Protein 2PRD (pdb70)

Radius of gyration: 15.02 Å; Cα contacts (8 Å, |Δi|>4): 390; chains: 1; bounding box: 43×29×39 Å

Organism: Thermus thermophilus (strain ATCC 27634 / DSM 579 / HB8) (NCBI:txid300852)

InterPro domains:
  IPR008162 Inorganic pyrophosphatase [MF_00209] (15-174)
  IPR008162 Inorganic pyrophosphatase [PF00719] (19-174)
  IPR008162 Inorganic pyrophosphatase [PTHR10286] (5-174)
  IPR008162 Inorganic pyrophosphatase [cd00412] (15-170)
  IPR036649 Inorganic pyrophosphatase superfamily [G3DSA:3.90.80.10] (2-175)
  IPR036649 Inorganic pyrophosphatase superfamily [SSF50324] (4-174)

Foldseek 3Di:
DQQQADDQDDVPPQKGKWFFAFWFPAQFRWAQDRPVRGIDGPDGQPDPDTQNATKTFRHQFQAPLGGGAIAGEHEPGIDDGGDMFIWGFWKWWWKAKLSGTHIHTYTYRPPDVVCPQRRKPVSQDVVSVVVNQVCQQCRCVVVVVVVIGMDTDDMGGRVVRSVSRVNRNVVSVD

B-factor: mean 19.96, std 15.07, range [1.16, 83.4]

CATH classification: 3.90.80.10

Structure (mmCIF, N/CA/C/O backbone):
data_2PRD
#
_entry.id   2PRD
#
_cell.length_a   110.300
_cell.length_b   110.300
_cell.length_c   82.000
_cell.angle_alpha   90.00
_cell.angle_beta   90.00
_cell.angle_gamma   120.00
#
_symmetry.space_group_name_H-M   'H 3 2'
#
loop_
_entity.id
_entity.type
_entity.pdbx_description
1 polymer 'PYROPHOSPHATE PHOSPHOHYDROLASE'
2 non-polymer 'SULFATE ION'
3 water water
#
loop_
_atom_site.group_PDB
_atom_site.id
_atom_site.type_symbol
_atom_site.label_atom_id
_atom_site.label_alt_id
_atom_site.label_comp_id
_atom_site.label_asym_id
_atom_site.label_entity_id
_atom_site.label_seq_id
_atom_site.pdbx_PDB_ins_code
_atom_site.Cartn_x
_atom_site.Cartn_y
_atom_site.Cartn_z
_atom_site.occupancy
_atom_site.B_iso_or_equiv
_atom_site.auth_seq_id
_atom_site.auth_comp_id
_atom_site.auth_asym_id
_atom_site.auth_atom_id
_atom_site.pdbx_PDB_model_num
ATOM 1 N N . ALA A 1 1 ? 0.667 59.985 -14.962 1.00 66.36 1 ALA A N 1
ATOM 2 C CA . ALA A 1 1 ? 0.832 59.315 -16.278 1.00 63.57 1 ALA A CA 1
ATOM 3 C C . ALA A 1 1 ? -0.283 58.271 -16.426 1.00 61.44 1 ALA A C 1
ATOM 4 O O . ALA A 1 1 ? -1.465 58.497 -16.762 1.00 67.22 1 ALA A O 1
ATOM 6 N N . ASN A 1 2 ? 0.144 57.062 -16.168 1.00 52.37 2 ASN A N 1
ATOM 7 C CA . ASN A 1 2 ? -0.606 55.827 -16.120 1.00 43.25 2 ASN A CA 1
ATOM 8 C C . ASN A 1 2 ? 0.332 54.884 -15.313 1.00 35.04 2 ASN A C 1
ATOM 9 O O . ASN A 1 2 ? 1.222 54.262 -15.856 1.00 31.85 2 ASN A O 1
ATOM 14 N N . LEU A 1 3 ? 0.089 55.022 -14.015 1.00 23.43 3 LEU A N 1
ATOM 15 C CA . LEU A 1 3 ? 0.860 54.308 -13.002 1.00 18.75 3 LEU A CA 1
ATOM 16 C C . LEU A 1 3 ? 0.782 52.829 -13.197 1.00 20.58 3 LEU A C 1
ATOM 17 O O . LEU A 1 3 ? 1.804 52.142 -12.959 1.00 31.01 3 LEU A O 1
ATOM 22 N N . LYS A 1 4 ? -0.314 52.299 -13.754 1.00 21.59 4 LYS A N 1
ATOM 23 C CA . LYS A 1 4 ? -0.446 50.860 -13.950 1.00 18.21 4 LYS A CA 1
ATOM 24 C C . LYS A 1 4 ? 0.479 50.272 -14.972 1.00 14.90 4 LYS A C 1
ATOM 25 O O . LYS A 1 4 ? 0.588 49.029 -15.020 1.00 21.70 4 LYS A O 1
ATOM 31 N N . SER A 1 5 ? 1.083 51.133 -15.767 1.00 14.34 5 SER A N 1
ATOM 32 C CA . SER A 1 5 ? 1.962 50.678 -16.846 1.00 19.01 5 SER A CA 1
ATOM 33 C C . SER A 1 5 ? 3.408 51.100 -16.695 1.00 21.29 5 SER A C 1
ATOM 34 O O . SER A 1 5 ? 4.176 50.942 -17.657 1.00 21.83 5 SER A O 1
ATOM 37 N N . LEU A 1 6 ? 3.750 51.606 -15.513 1.00 16.54 6 LEU A N 1
ATOM 38 C CA . LEU A 1 6 ? 5.143 51.930 -15.216 1.00 13.13 6 LEU A CA 1
ATOM 39 C C . LEU A 1 6 ? 5.898 50.597 -15.284 1.00 13.88 6 LEU A C 1
ATOM 40 O O . LEU A 1 6 ? 5.274 49.546 -15.139 1.00 16.24 6 LEU A O 1
ATOM 45 N N . PRO A 1 7 ? 7.196 50.674 -15.493 1.00 17.19 7 PRO A N 1
ATOM 46 C CA . PRO A 1 7 ? 8.051 49.488 -15.569 1.00 17.19 7 PRO A CA 1
ATOM 47 C C . PRO A 1 7 ? 8.083 48.828 -14.203 1.00 15.42 7 PRO A C 1
ATOM 48 O O . PRO A 1 7 ? 8.067 49.572 -13.216 1.00 20.49 7 PRO A O 1
ATOM 52 N N . VAL A 1 8 ? 8.173 47.511 -14.199 1.00 17.30 8 VAL A N 1
ATOM 53 C CA . VAL A 1 8 ? 8.179 46.773 -12.941 1.00 19.06 8 VAL A CA 1
ATOM 54 C C . VAL A 1 8 ? 9.509 46.864 -12.226 1.00 18.30 8 VAL A C 1
ATOM 55 O O . VAL A 1 8 ? 9.586 46.536 -11.026 1.00 24.62 8 VAL A O 1
ATOM 59 N N . GLY A 1 9 ? 10.536 47.243 -12.944 1.00 14.26 9 GLY A N 1
ATOM 60 C CA . GLY A 1 9 ? 11.866 47.409 -12.362 1.00 15.41 9 GLY A CA 1
ATOM 61 C C . GLY A 1 9 ? 12.875 46.393 -12.820 1.00 16.53 9 GLY A C 1
ATOM 62 O O . GLY A 1 9 ? 12.577 45.233 -13.060 1.00 25.10 9 GLY A O 1
ATOM 63 N N . ASP A 1 10 ? 14.113 46.828 -12.868 1.00 21.18 10 ASP A N 1
ATOM 64 C CA . ASP A 1 10 ? 15.258 46.047 -13.315 1.00 27.90 10 ASP A CA 1
ATOM 65 C C . ASP A 1 10 ? 15.724 44.899 -12.457 1.00 25.18 10 ASP A C 1
ATOM 66 O O . ASP A 1 10 ? 16.420 43.993 -12.954 1.00 23.98 10 ASP A O 1
ATOM 71 N N . LYS A 1 11 ? 15.385 44.931 -11.191 1.00 20.31 11 LYS A N 1
ATOM 72 C CA . LYS A 1 11 ? 15.789 43.940 -10.192 1.00 21.73 11 LYS A CA 1
ATOM 73 C C . LYS A 1 11 ? 14.673 42.948 -9.913 1.00 14.64 11 LYS A C 1
ATOM 74 O O . LYS A 1 11 ? 14.722 42.185 -8.948 1.00 21.89 11 LYS A O 1
ATOM 80 N N . ALA A 1 12 ? 13.693 43.044 -10.802 1.00 17.92 12 ALA A N 1
ATOM 81 C CA . ALA A 1 12 ? 12.512 42.185 -10.714 1.00 15.80 12 ALA A CA 1
ATOM 82 C C . ALA A 1 12 ? 12.965 40.790 -11.130 1.00 15.19 12 ALA A C 1
ATOM 83 O O . ALA A 1 12 ? 13.838 40.664 -11.995 1.00 19.55 12 ALA A O 1
ATOM 85 N N . PRO A 1 13 ? 12.400 39.777 -10.543 1.00 17.31 13 PRO A N 1
ATOM 86 C CA . PRO A 1 13 ? 11.356 39.821 -9.528 1.00 21.36 13 PRO A CA 1
ATOM 87 C C . PRO A 1 13 ? 11.771 39.985 -8.091 1.00 14.85 13 PRO A C 1
ATOM 88 O O . PRO A 1 13 ? 10.865 40.130 -7.260 1.00 18.79 13 PRO A O 1
ATOM 92 N N . GLU A 1 14 ? 13.046 39.961 -7.771 1.00 17.94 14 GLU A N 1
ATOM 93 C CA . GLU A 1 14 ? 13.503 40.073 -6.377 1.00 18.64 14 GLU A CA 1
ATOM 94 C C . GLU A 1 14 ? 13.151 41.409 -5.734 1.00 20.33 14 GLU A C 1
ATOM 95 O O . GLU A 1 14 ? 12.807 41.422 -4.533 1.00 12.40 14 GLU A O 1
ATOM 101 N N . VAL A 1 15 ? 13.306 42.477 -6.494 1.00 15.16 15 VAL A N 1
ATOM 102 C CA . VAL A 1 15 ? 13.011 43.849 -6.074 1.00 9.28 15 VAL A CA 1
ATOM 103 C C . VAL A 1 15 ? 12.145 44.445 -7.171 1.00 9.56 15 VAL A C 1
ATOM 104 O O . VAL A 1 15 ? 12.485 44.380 -8.351 1.00 9.61 15 VAL A O 1
ATOM 108 N N . VAL A 1 16 ? 10.932 44.884 -6.802 1.00 12.36 16 VAL A N 1
ATOM 109 C CA . VAL A 1 16 ? 9.979 45.415 -7.771 1.00 4.04 16 VAL A CA 1
ATOM 110 C C . VAL A 1 16 ? 9.514 46.826 -7.457 1.00 8.74 16 VAL A C 1
ATOM 111 O O . VAL A 1 16 ? 9.656 47.296 -6.329 1.00 15.68 16 VAL A O 1
ATOM 115 N N . HIS A 1 17 ? 8.955 47.494 -8.439 1.00 5.76 17 HIS A N 1
ATOM 116 C CA . HIS A 1 17 ? 8.351 48.805 -8.282 1.00 5.64 17 HIS A CA 1
ATOM 117 C C . HIS A 1 17 ? 6.936 48.548 -7.729 1.00 13.68 17 HIS A C 1
ATOM 118 O O . HIS A 1 17 ? 6.362 47.520 -8.102 1.00 16.36 17 HIS A O 1
ATOM 125 N N . MET A 1 18 ? 6.447 49.407 -6.860 1.00 15.87 18 MET A N 1
ATOM 126 C CA . MET A 1 18 ? 5.098 49.327 -6.317 1.00 6.23 18 MET A CA 1
ATOM 127 C C . MET A 1 18 ? 4.516 50.754 -6.272 1.00 7.16 18 MET A C 1
ATOM 128 O O . MET A 1 18 ? 5.264 51.674 -5.924 1.00 10.71 18 MET A O 1
ATOM 133 N N . VAL A 1 19 ? 3.277 50.895 -6.683 1.00 5.09 19 VAL A N 1
ATOM 134 C CA . VAL A 1 19 ? 2.564 52.190 -6.594 1.00 7.58 19 VAL A CA 1
ATOM 135 C C . VAL A 1 19 ? 1.737 52.066 -5.300 1.00 8.37 19 VAL A C 1
ATOM 136 O O . VAL A 1 19 ? 0.930 51.150 -5.143 1.00 11.35 19 VAL A O 1
ATOM 140 N N . ILE A 1 20 ? 2.010 52.978 -4.368 1.00 9.20 20 ILE A N 1
ATOM 141 C CA . ILE A 1 20 ? 1.336 52.972 -3.078 1.00 3.02 20 ILE A CA 1
ATOM 142 C C . ILE A 1 20 ? -0.025 53.631 -3.287 1.00 7.23 20 ILE A C 1
ATOM 143 O O . ILE A 1 20 ? -0.114 54.638 -3.968 1.00 12.07 20 ILE A O 1
ATOM 148 N N . GLU A 1 21 ? -1.044 52.948 -2.752 1.00 10.70 21 GLU A N 1
ATOM 149 C CA . GLU A 1 21 ? -2.408 53.450 -2.824 1.00 6.96 21 GLU A CA 1
ATOM 150 C C . GLU A 1 21 ? -2.852 53.888 -1.427 1.00 10.15 21 GLU A C 1
ATOM 151 O O . GLU A 1 21 ? -3.390 54.997 -1.307 1.00 7.25 21 GLU A O 1
ATOM 157 N N . VAL A 1 22 ? -2.594 52.991 -0.468 1.00 5.87 22 VAL A N 1
ATOM 158 C CA . VAL A 1 22 ? -3.012 53.342 0.922 1.00 3.39 22 VAL A CA 1
ATOM 159 C C . VAL A 1 22 ? -1.884 53.353 1.885 1.00 1.16 22 VAL A C 1
ATOM 160 O O . VAL A 1 22 ? -1.246 52.309 2.055 1.00 7.43 22 VAL A O 1
ATOM 164 N N . PRO A 1 23 ? -1.576 54.510 2.513 1.00 7.07 23 PRO A N 1
ATOM 165 C CA . PRO A 1 23 ? -0.547 54.541 3.542 1.00 7.97 23 PRO A CA 1
ATOM 166 C C . PRO A 1 23 ? -0.896 53.664 4.761 1.00 8.56 23 PRO A C 1
ATOM 167 O O . PRO A 1 23 ? -2.043 53.393 5.192 1.00 7.53 23 PRO A O 1
ATOM 171 N N . ARG A 1 24 ? 0.187 53.158 5.392 1.00 4.10 24 ARG A N 1
ATOM 172 C CA . ARG A 1 24 ? 0.011 52.376 6.608 1.00 1.16 24 ARG A CA 1
ATOM 173 C C . ARG A 1 24 ? -0.626 53.285 7.651 1.00 10.13 24 ARG A C 1
ATOM 174 O O . ARG A 1 24 ? -0.243 54.465 7.736 1.00 11.80 24 ARG A O 1
ATOM 182 N N . GLY A 1 25 ? -1.593 52.785 8.431 1.00 6.53 25 GLY A N 1
ATOM 183 C CA . GLY A 1 25 ? -2.167 53.682 9.447 1.00 3.80 25 GLY A CA 1
ATOM 184 C C . GLY A 1 25 ? -3.332 54.468 8.926 1.00 8.12 25 GLY A C 1
ATOM 185 O O . GLY A 1 25 ? -3.929 55.217 9.715 1.00 10.63 25 GLY A O 1
ATOM 186 N N . SER A 1 26 ? -3.684 54.260 7.673 1.00 5.78 26 SER A N 1
ATOM 187 C CA . SER A 1 26 ? -4.828 54.962 7.094 1.00 4.98 26 SER A CA 1
ATOM 188 C C . SER A 1 26 ? -6.073 54.130 6.994 1.00 7.77 26 SER A C 1
ATOM 189 O O . SER A 1 26 ? -6.067 52.895 6.776 1.00 7.99 26 SER A O 1
ATOM 192 N N . GLY A 1 27 ? -7.202 54.799 7.186 1.00 7.19 27 GLY A N 1
ATOM 193 C CA . GLY A 1 27 ? -8.549 54.237 7.112 1.00 7.21 27 GLY A CA 1
ATOM 194 C C . GLY A 1 27 ? -9.247 54.714 5.847 1.00 12.08 27 GLY A C 1
ATOM 195 O O . GLY A 1 27 ? -10.405 54.358 5.578 1.00 7.40 27 GLY A O 1
ATOM 196 N N . ASN A 1 28 ? -8.546 55.514 5.058 1.00 12.00 28 ASN A N 1
ATOM 197 C CA . ASN A 1 28 ? -9.018 56.066 3.778 1.00 10.32 28 ASN A CA 1
ATOM 198 C C . ASN A 1 28 ? -8.524 55.135 2.676 1.00 8.37 28 ASN A C 1
ATOM 199 O O . ASN A 1 28 ? -7.340 55.053 2.339 1.00 17.55 28 ASN A O 1
ATOM 204 N N . LYS A 1 29 ? -9.461 54.325 2.144 1.00 8.92 29 LYS A N 1
ATOM 205 C CA . LYS A 1 29 ? -9.076 53.353 1.119 1.00 8.97 29 LYS A CA 1
ATOM 206 C C . LYS A 1 29 ? -9.044 53.982 -0.264 1.00 5.59 29 LYS A C 1
ATOM 207 O O . LYS A 1 29 ? -10.076 53.965 -0.903 1.00 11.49 29 LYS A O 1
ATOM 213 N N . TYR A 1 30 ? -7.907 54.457 -0.682 1.00 5.07 30 TYR A N 1
ATOM 214 C CA . TYR A 1 30 ? -7.684 55.073 -1.969 1.00 5.15 30 TYR A CA 1
ATOM 215 C C . TYR A 1 30 ? -7.302 54.015 -3.014 1.00 8.26 30 TYR A C 1
ATOM 216 O O . TYR A 1 30 ? -6.796 52.961 -2.665 1.00 13.31 30 TYR A O 1
ATOM 225 N N . GLU A 1 31 ? -7.505 54.408 -4.266 1.00 8.74 31 GLU A N 1
ATOM 226 C CA . GLU A 1 31 ? -7.155 53.513 -5.374 1.00 7.09 31 GLU A CA 1
ATOM 227 C C . GLU A 1 31 ? -6.763 54.340 -6.594 1.00 8.86 31 GLU A C 1
ATOM 228 O O . GLU A 1 31 ? -7.441 55.349 -6.778 1.00 11.51 31 GLU A O 1
ATOM 234 N N . TYR A 1 32 ? -5.854 53.798 -7.377 1.00 12.02 32 TYR A N 1
ATOM 235 C CA . TYR A 1 32 ? -5.497 54.528 -8.603 1.00 10.83 32 TYR A CA 1
ATOM 236 C C . TYR A 1 32 ? -6.495 54.107 -9.676 1.00 11.32 32 TYR A C 1
ATOM 237 O O . TYR A 1 32 ? -6.752 52.913 -9.818 1.00 16.46 32 TYR A O 1
ATOM 246 N N . ASP A 1 33 ? -7.069 55.083 -10.307 1.00 15.75 33 ASP A N 1
ATOM 247 C CA . ASP A 1 33 ? -8.041 54.987 -11.365 1.00 21.92 33 ASP A CA 1
ATOM 248 C C . ASP A 1 33 ? -7.449 55.386 -12.722 1.00 20.25 33 ASP A C 1
ATOM 249 O O . ASP A 1 33 ? -7.371 56.573 -13.055 1.00 23.90 33 ASP A O 1
ATOM 254 N N . PRO A 1 34 ? -7.064 54.382 -13.496 1.00 23.62 34 PRO A N 1
ATOM 255 C CA . PRO A 1 34 ? -6.471 54.566 -14.811 1.00 26.37 34 PRO A CA 1
ATOM 256 C C . PRO A 1 34 ? -7.335 55.376 -15.755 1.00 32.28 34 PRO A C 1
ATOM 257 O O . PRO A 1 34 ? -6.798 56.241 -16.484 1.00 34.14 34 PRO A O 1
ATOM 261 N N . ASP A 1 35 ? -8.642 55.120 -15.689 1.00 31.92 35 ASP A N 1
ATOM 262 C CA . ASP A 1 35 ? -9.658 55.798 -16.479 1.00 31.15 35 ASP A CA 1
ATOM 263 C C . ASP A 1 35 ? -9.704 57.290 -16.191 1.00 33.35 35 ASP A C 1
ATOM 264 O O . ASP A 1 35 ? -9.833 58.048 -17.149 1.00 31.61 35 ASP A O 1
ATOM 269 N N . LEU A 1 36 ? -9.611 57.664 -14.907 1.00 30.93 36 LEU A N 1
ATOM 270 C CA . LEU A 1 36 ? -9.607 59.068 -14.497 1.00 19.57 36 LEU A CA 1
ATOM 271 C C . LEU A 1 36 ? -8.165 59.581 -14.480 1.00 22.68 36 LEU A C 1
ATOM 272 O O . LEU A 1 36 ? -7.942 60.783 -14.517 1.00 27.46 36 LEU A O 1
ATOM 277 N N . GLY A 1 37 ? -7.247 58.628 -14.361 1.00 23.86 37 GLY A N 1
ATOM 278 C CA . GLY A 1 37 ? -5.812 58.925 -14.298 1.00 17.18 37 GLY A CA 1
ATOM 279 C C . GLY A 1 37 ? -5.486 59.654 -13.013 1.00 20.02 37 GLY A C 1
ATOM 280 O O . GLY A 1 37 ? -4.648 60.569 -13.030 1.00 22.92 37 GLY A O 1
ATOM 281 N N . ALA A 1 38 ? -6.134 59.270 -11.921 1.00 18.39 38 ALA A N 1
ATOM 282 C CA . ALA A 1 38 ? -5.890 59.966 -10.629 1.00 16.58 38 ALA A CA 1
ATOM 283 C C . ALA A 1 38 ? -6.184 59.036 -9.469 1.00 13.54 38 ALA A C 1
ATOM 284 O O . ALA A 1 38 ? -6.789 57.977 -9.721 1.00 17.20 38 ALA A O 1
ATOM 286 N N . ILE A 1 39 ? -5.814 59.442 -8.279 1.00 12.60 39 ILE A N 1
ATOM 287 C CA . ILE A 1 39 ? -6.123 58.588 -7.090 1.00 10.13 39 ILE A CA 1
ATOM 288 C C . ILE A 1 39 ? -7.535 58.955 -6.677 1.00 8.31 39 ILE A C 1
ATOM 289 O O . ILE A 1 39 ? -7.835 60.147 -6.593 1.00 11.47 39 ILE A O 1
ATOM 294 N N . LYS A 1 40 ? -8.378 57.943 -6.497 1.00 8.02 40 LYS A N 1
ATOM 295 C CA . LYS A 1 40 ? -9.744 58.215 -6.102 1.00 7.77 40 LYS A CA 1
ATOM 296 C C . LYS A 1 40 ? -9.999 57.564 -4.748 1.00 10.02 40 LYS A C 1
ATOM 297 O O . LYS A 1 40 ? -9.313 56.583 -4.445 1.00 9.62 40 LYS A O 1
ATOM 303 N N . LEU A 1 41 ? -10.998 58.080 -4.047 1.00 10.71 41 LEU A N 1
ATOM 304 C CA . LEU A 1 41 ? -11.286 57.410 -2.750 1.00 7.44 41 LEU A CA 1
ATOM 305 C C . LEU A 1 41 ? -12.326 56.348 -3.063 1.00 13.78 41 LEU A C 1
ATOM 306 O O . LEU A 1 41 ? -13.405 56.684 -3.534 1.00 13.96 41 LEU A O 1
ATOM 311 N N . ASP A 1 42 ? -11.914 55.116 -2.816 1.00 11.76 42 ASP A N 1
ATOM 312 C CA . ASP A 1 42 ? -12.846 54.009 -3.076 1.00 7.84 42 ASP A CA 1
ATOM 313 C C . ASP A 1 42 ? -13.826 53.979 -1.927 1.00 12.79 42 ASP A C 1
ATOM 314 O O .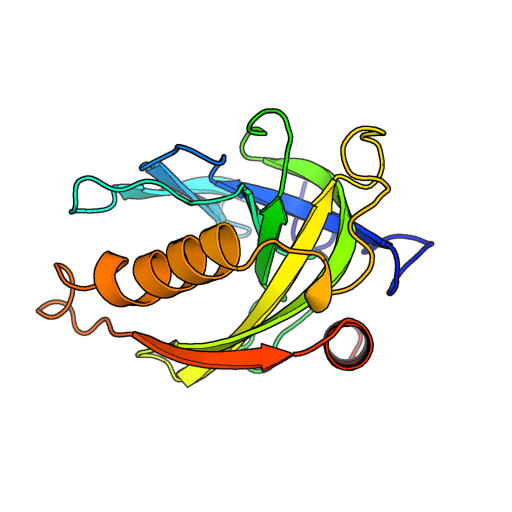 ASP A 1 42 ? -15.056 53.892 -2.100 1.00 11.00 42 ASP A O 1
ATOM 319 N N . ARG A 1 43 ? -13.306 54.136 -0.696 1.00 8.74 43 ARG A N 1
ATOM 320 C CA . ARG A 1 43 ? -14.234 54.166 0.444 1.00 4.60 43 ARG A CA 1
ATOM 321 C C . ARG A 1 43 ? -13.413 54.358 1.707 1.00 8.14 43 ARG A C 1
ATOM 322 O O . ARG A 1 43 ? -12.211 54.174 1.619 1.00 15.08 43 ARG A O 1
ATOM 330 N N . VAL A 1 44 ? -14.116 54.667 2.763 1.00 9.64 44 VAL A N 1
ATOM 331 C CA . VAL A 1 44 ? -13.563 54.801 4.123 1.00 8.59 44 VAL A CA 1
ATOM 332 C C . VAL A 1 44 ? -13.937 53.505 4.832 1.00 10.29 44 VAL A C 1
ATOM 333 O O . VAL A 1 44 ? -15.097 53.119 4.784 1.00 10.72 44 VAL A O 1
ATOM 337 N N . LEU A 1 45 ? -12.966 52.810 5.399 1.00 10.94 45 LEU A N 1
ATOM 338 C CA . LEU A 1 45 ? -13.238 51.533 6.102 1.00 12.87 45 LEU A CA 1
ATOM 339 C C . LEU A 1 45 ? -14.286 51.821 7.182 1.00 8.93 45 LEU A C 1
ATOM 340 O O . LEU A 1 45 ? -14.117 52.799 7.901 1.00 11.54 45 LEU A O 1
ATOM 345 N N . PRO A 1 46 ? -15.300 50.945 7.274 1.00 6.51 46 PRO A N 1
ATOM 346 C CA . PRO A 1 46 ? -16.371 51.147 8.220 1.00 6.05 46 PRO A CA 1
ATOM 347 C C . PRO A 1 46 ? -16.060 50.873 9.682 1.00 11.83 46 PRO A C 1
ATOM 348 O O . PRO A 1 46 ? -16.809 51.375 10.534 1.00 9.70 46 PRO A O 1
ATOM 352 N N . GLY A 1 47 ? -15.000 50.123 9.956 1.00 10.45 47 GLY A N 1
ATOM 353 C CA . GLY A 1 47 ? -14.660 49.784 11.335 1.00 8.70 47 GLY A CA 1
ATOM 354 C C . GLY A 1 47 ? -13.535 50.621 11.857 1.00 8.55 47 GLY A C 1
ATOM 355 O O . GLY A 1 47 ? -12.942 51.311 11.027 1.00 9.11 47 GLY A O 1
ATOM 356 N N . ALA A 1 48 ? -13.289 50.537 13.176 1.00 6.55 48 ALA A N 1
ATOM 357 C CA . ALA A 1 48 ? -12.179 51.404 13.681 1.00 1.16 48 ALA A CA 1
ATOM 358 C C . ALA A 1 48 ? -10.876 50.698 13.414 1.00 6.04 48 ALA A C 1
ATOM 359 O O . ALA A 1 48 ? -10.247 50.152 14.344 1.00 7.74 48 ALA A O 1
ATOM 361 N N . GLN A 1 49 ? -10.463 50.665 12.150 1.00 5.96 49 GLN A N 1
ATOM 362 C CA . GLN A 1 49 ? -9.266 50.047 11.66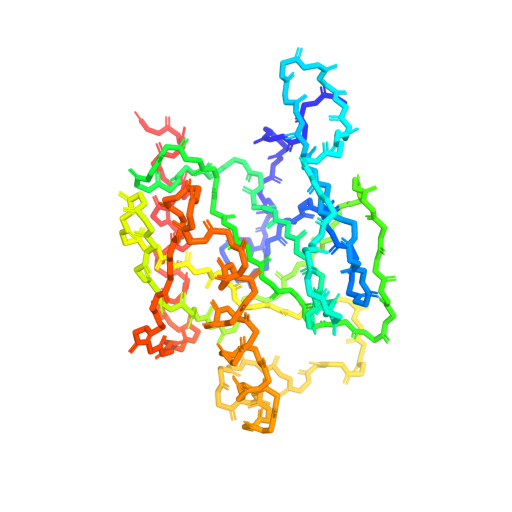0 1.00 5.52 49 GLN A CA 1
ATOM 363 C C . GLN A 1 49 ? -8.482 50.892 10.687 1.00 3.13 49 GLN A C 1
ATOM 364 O O . GLN A 1 49 ? -8.942 51.913 10.171 1.00 10.06 49 GLN A O 1
ATOM 370 N N . PHE A 1 50 ? -7.275 50.383 10.434 1.00 10.57 50 PHE A N 1
ATOM 371 C CA . PHE A 1 50 ? -6.306 51.008 9.513 1.00 10.66 50 PHE A CA 1
ATOM 372 C C . PHE A 1 50 ? -5.449 49.927 8.874 1.00 12.20 50 PHE A C 1
ATOM 373 O O . PHE A 1 50 ? -5.311 48.865 9.476 1.00 14.28 50 PHE A O 1
ATOM 381 N N . TYR A 1 51 ? -4.914 50.210 7.684 1.00 11.53 51 TYR A N 1
ATOM 382 C CA . TYR A 1 51 ? -4.062 49.239 6.988 1.00 5.29 51 TYR A CA 1
ATOM 383 C C . TYR A 1 51 ? -2.836 48.994 7.827 1.00 8.36 51 TYR A C 1
ATOM 384 O O . TYR A 1 51 ? -2.193 49.967 8.264 1.00 10.40 51 TYR A O 1
ATOM 393 N N . PRO A 1 52 ? -2.506 47.734 8.040 1.00 8.21 52 PRO A N 1
ATOM 394 C CA . PRO A 1 52 ? -1.346 47.337 8.834 1.00 6.48 52 PRO A CA 1
ATOM 395 C C . PRO A 1 52 ? -0.037 47.597 8.144 1.00 11.69 52 PRO A C 1
ATOM 396 O O . PRO A 1 52 ? 1.064 47.497 8.738 1.00 15.06 52 PRO A O 1
ATOM 400 N N . GLY A 1 53 ? -0.036 48.000 6.881 1.00 6.16 53 GLY A N 1
ATOM 401 C CA . GLY A 1 53 ? 1.232 48.322 6.164 1.00 6.08 53 GLY A CA 1
ATOM 402 C C . GLY A 1 53 ? 0.768 49.105 4.958 1.00 2.82 53 GLY A C 1
ATOM 403 O O . GLY A 1 53 ? -0.477 49.113 4.820 1.00 7.52 53 GLY A O 1
ATOM 404 N N . ASP A 1 54 ? 1.649 49.649 4.164 1.00 9.63 54 ASP A N 1
ATOM 405 C CA . ASP A 1 54 ? 1.293 50.410 2.967 1.00 9.39 54 ASP A CA 1
ATOM 406 C C . ASP A 1 54 ? 0.829 49.493 1.847 1.00 9.94 54 ASP A C 1
ATOM 407 O O . ASP A 1 54 ? 1.498 48.502 1.566 1.00 11.62 54 ASP A O 1
ATOM 412 N N . TYR A 1 55 ? -0.323 49.793 1.265 1.00 9.06 55 TYR A N 1
ATOM 413 C CA . TYR A 1 55 ? -0.909 48.963 0.229 1.00 8.51 55 TYR A CA 1
ATOM 414 C C . TYR A 1 55 ? -0.867 49.527 -1.182 1.00 4.01 55 TYR A C 1
ATOM 415 O O . TYR A 1 55 ? -1.215 50.675 -1.420 1.00 11.43 55 TYR A O 1
ATOM 424 N N . GLY A 1 56 ? -0.521 48.653 -2.174 1.00 4.72 56 GLY A N 1
ATOM 425 C CA . GLY A 1 56 ? -0.493 49.287 -3.539 1.00 3.27 56 GLY A CA 1
ATOM 426 C C . GLY A 1 56 ? -0.445 48.100 -4.502 1.00 11.62 56 GLY A C 1
ATOM 427 O O . GLY A 1 56 ? -0.755 47.022 -4.028 1.00 12.04 56 GLY A O 1
ATOM 428 N N . PHE A 1 57 ? -0.017 48.382 -5.699 1.00 9.17 57 PHE A N 1
ATOM 429 C CA . PHE A 1 57 ? 0.035 47.328 -6.723 1.00 11.59 57 PHE A CA 1
ATOM 430 C C . PHE A 1 57 ? 1.341 47.314 -7.448 1.00 10.88 57 PHE A C 1
ATOM 431 O O . PHE A 1 57 ? 2.003 48.367 -7.408 1.00 11.06 57 PHE A O 1
ATOM 439 N N . ILE A 1 58 ? 1.683 46.198 -8.121 1.00 11.66 58 ILE A N 1
ATOM 440 C CA . ILE A 1 58 ? 2.941 46.175 -8.921 1.00 8.74 58 ILE A CA 1
ATOM 441 C C . ILE A 1 58 ? 2.638 46.601 -10.335 1.00 7.46 58 ILE A C 1
ATOM 442 O O . ILE A 1 58 ? 1.809 45.920 -10.950 1.00 14.83 58 ILE A O 1
ATOM 447 N N . PRO A 1 59 ? 3.163 47.691 -10.883 1.00 7.37 59 PRO A N 1
ATOM 448 C CA . PRO A 1 59 ? 2.854 48.115 -12.238 1.00 10.05 59 PRO A CA 1
ATOM 449 C C . PRO A 1 59 ? 3.317 47.102 -13.283 1.00 15.65 59 PRO A C 1
ATOM 450 O O . PRO A 1 59 ? 4.341 46.420 -13.068 1.00 12.68 59 PRO A O 1
ATOM 454 N N . SER A 1 60 ? 2.563 46.958 -14.382 1.00 15.78 60 SER A N 1
ATOM 455 C CA . SER A 1 60 ? 2.916 46.028 -15.446 1.00 10.09 60 SER A CA 1
ATOM 456 C C . SER A 1 60 ? 2.886 44.559 -15.064 1.00 11.27 60 SER A C 1
ATOM 457 O O . SER A 1 60 ? 3.830 43.810 -15.367 1.00 12.43 60 SER A O 1
ATOM 460 N N . THR A 1 61 ? 1.842 44.199 -14.361 1.00 16.30 61 THR A N 1
ATOM 461 C CA . THR A 1 61 ? 1.621 42.817 -13.930 1.00 8.07 61 THR A CA 1
ATOM 462 C C . THR A 1 61 ? 0.099 42.650 -14.100 1.00 9.95 61 THR A C 1
ATOM 463 O O . THR A 1 61 ? -0.632 43.654 -14.203 1.00 8.52 61 THR A O 1
ATOM 467 N N . LEU A 1 62 ? -0.276 41.399 -14.203 1.00 12.69 62 LEU A N 1
ATOM 468 C CA . LEU A 1 62 ? -1.727 41.152 -14.371 1.00 17.74 62 LEU A CA 1
ATOM 469 C C . LEU A 1 62 ? -2.002 39.896 -13.579 1.00 17.42 62 LEU A C 1
ATOM 470 O O . LEU A 1 62 ? -1.332 38.923 -13.925 1.00 18.00 62 LEU A O 1
ATOM 475 N N . ALA A 1 63 ? -2.836 39.985 -12.562 1.00 20.04 63 ALA A N 1
ATOM 476 C CA . ALA A 1 63 ? -3.131 38.777 -11.770 1.00 21.12 63 ALA A CA 1
ATOM 477 C C . ALA A 1 63 ? -4.170 37.974 -12.543 1.00 26.43 63 ALA A C 1
ATOM 478 O O . ALA A 1 63 ? -4.592 38.413 -13.636 1.00 30.06 63 ALA A O 1
ATOM 480 N N . GLU A 1 64 ? -4.536 36.816 -12.040 1.00 29.23 64 GLU A N 1
ATOM 481 C CA . GLU A 1 64 ? -5.505 35.928 -12.707 1.00 30.35 64 GLU A CA 1
ATOM 482 C C . GLU A 1 64 ? -6.881 36.565 -12.680 1.00 32.02 64 GLU A C 1
ATOM 483 O O . GLU A 1 64 ? -7.741 36.188 -13.481 1.00 40.50 64 GLU A O 1
ATOM 489 N N . ASP A 1 65 ? -7.057 37.552 -11.821 1.00 30.67 65 ASP A N 1
ATOM 490 C CA . ASP A 1 65 ? -8.287 38.286 -11.636 1.00 29.37 65 ASP A CA 1
ATOM 491 C C . ASP A 1 65 ? -8.386 39.504 -12.541 1.00 31.55 65 ASP A C 1
ATOM 492 O O . ASP A 1 65 ? -9.312 40.312 -12.405 1.00 35.43 65 ASP A O 1
ATOM 497 N N . GLY A 1 66 ? -7.415 39.604 -13.429 1.00 28.08 66 GLY A N 1
ATOM 498 C CA . GLY A 1 66 ? -7.444 40.724 -14.366 1.00 24.35 66 GLY A CA 1
ATOM 499 C C . GLY A 1 66 ? -6.900 41.992 -13.824 1.00 24.79 66 GLY A C 1
ATOM 500 O O . GLY A 1 66 ? -6.821 42.925 -14.654 1.00 22.30 66 GLY A O 1
ATOM 501 N N . ASP A 1 67 ? -6.528 42.067 -12.542 1.00 25.03 67 ASP A N 1
ATOM 502 C CA . ASP A 1 67 ? -5.927 43.362 -12.025 1.00 16.49 67 ASP A CA 1
ATOM 503 C C . ASP A 1 67 ? -4.450 43.154 -11.810 1.00 10.75 67 ASP A C 1
ATOM 504 O O . ASP A 1 67 ? -3.983 41.994 -11.806 1.00 19.45 67 ASP A O 1
ATOM 509 N N . PRO A 1 68 ? -3.681 44.200 -11.638 1.00 12.78 68 PRO A N 1
ATOM 510 C CA . PRO A 1 68 ? -2.239 44.021 -11.366 1.00 15.10 68 PRO A CA 1
ATOM 511 C C . PRO A 1 68 ? -2.079 43.264 -10.062 1.00 12.16 68 PRO A C 1
ATOM 512 O O . PRO A 1 68 ? -3.085 43.165 -9.334 1.00 17.05 68 PRO A O 1
ATOM 516 N N . LEU A 1 69 ? -0.884 42.729 -9.793 1.00 12.17 69 LEU A N 1
ATOM 517 C CA . LEU A 1 69 ? -0.703 42.018 -8.482 1.00 12.05 69 LEU A CA 1
ATOM 518 C C . LEU A 1 69 ? -0.626 43.019 -7.327 1.00 13.14 69 LEU A C 1
ATOM 519 O O . LEU A 1 69 ? 0.157 43.993 -7.362 1.00 14.03 69 LEU A O 1
ATOM 524 N N . ASP A 1 70 ? -1.431 42.862 -6.282 1.00 10.83 70 ASP A N 1
ATOM 525 C CA . ASP A 1 70 ? -1.491 43.708 -5.091 1.00 11.66 70 ASP A CA 1
ATOM 526 C C . ASP A 1 70 ? -0.482 43.318 -4.008 1.00 13.55 70 ASP A C 1
ATOM 527 O O . ASP A 1 70 ? -0.142 42.136 -3.977 1.00 11.20 70 ASP A O 1
ATOM 532 N N . GLY A 1 71 ? -0.122 44.224 -3.123 1.00 12.03 71 GLY A N 1
ATOM 533 C CA . GLY A 1 71 ? 0.818 43.824 -2.066 1.00 10.87 71 GLY A CA 1
ATOM 534 C C . GLY A 1 71 ? 0.807 44.770 -0.890 1.00 8.45 71 GLY A C 1
ATOM 535 O O . GLY A 1 71 ? 0.368 45.898 -1.057 1.00 10.10 71 GLY A O 1
ATOM 536 N N . LEU A 1 72 ? 1.302 44.263 0.223 1.00 8.01 72 LEU A N 1
ATOM 537 C CA . LEU A 1 72 ? 1.408 45.007 1.487 1.00 4.04 72 LEU A CA 1
ATOM 538 C C . LEU A 1 72 ? 2.853 45.210 1.877 1.00 7.11 72 LEU A C 1
ATOM 539 O O . LEU A 1 72 ? 3.600 44.233 1.925 1.00 18.83 72 LEU A O 1
ATOM 544 N N . VAL A 1 73 ? 3.296 46.443 2.097 1.00 7.87 73 VAL A N 1
ATOM 545 C CA . VAL A 1 73 ? 4.689 46.753 2.425 1.00 7.83 73 VAL A CA 1
ATOM 546 C C . VAL A 1 73 ? 4.877 47.149 3.882 1.00 12.75 73 VAL A C 1
ATOM 547 O O . VAL A 1 73 ? 4.102 47.939 4.431 1.00 11.27 73 VAL A O 1
ATOM 551 N N . LEU A 1 74 ? 5.945 46.615 4.459 1.00 9.48 74 LEU A N 1
ATOM 552 C CA . LEU A 1 74 ? 6.323 46.913 5.848 1.00 5.83 74 LEU A CA 1
ATOM 553 C C . LEU A 1 74 ? 7.217 48.132 5.729 1.00 10.47 74 LEU A C 1
ATOM 554 O O . LEU A 1 74 ? 8.205 48.069 4.950 1.00 11.56 74 LEU A O 1
ATOM 559 N N . SER A 1 75 ? 6.911 49.244 6.379 1.00 5.82 75 SER A N 1
ATOM 560 C CA . SER A 1 75 ? 7.743 50.440 6.246 1.00 8.56 75 SER A CA 1
ATOM 561 C C . SER A 1 75 ? 8.026 51.008 7.640 1.00 11.99 75 SER A C 1
ATOM 562 O O . SER A 1 75 ? 7.244 50.629 8.500 1.00 12.69 75 SER A O 1
ATOM 565 N N . THR A 1 76 ? 9.061 51.816 7.730 1.00 8.81 76 THR A N 1
ATOM 566 C CA . THR A 1 76 ? 9.380 52.516 8.976 1.00 10.46 76 THR A CA 1
ATOM 567 C C . THR A 1 76 ? 8.415 53.687 9.145 1.00 7.09 76 THR A C 1
ATOM 568 O O . THR A 1 76 ? 7.896 53.875 10.261 1.00 14.99 76 THR A O 1
ATOM 572 N N . TYR A 1 77 ? 8.152 54.395 8.090 1.00 8.21 77 TYR A N 1
ATOM 573 C CA . TYR A 1 77 ? 7.234 55.556 8.082 1.00 8.79 77 TYR A CA 1
ATOM 574 C C . TYR A 1 77 ? 6.231 55.356 6.944 1.00 12.09 77 TYR A C 1
ATOM 575 O O . TYR A 1 77 ? 6.653 54.922 5.854 1.00 14.16 77 TYR A O 1
ATOM 584 N N . PRO A 1 78 ? 4.960 55.633 7.223 1.00 11.07 78 PRO A N 1
ATOM 585 C CA . PRO A 1 78 ? 3.905 55.434 6.201 1.00 5.82 78 PRO A CA 1
ATOM 586 C C . PRO A 1 78 ? 4.244 56.247 4.971 1.00 8.46 78 PRO A C 1
ATOM 587 O O . PRO A 1 78 ? 4.830 57.347 5.082 1.00 11.36 78 PRO A O 1
ATOM 591 N N . LEU A 1 79 ? 3.885 55.717 3.819 1.00 4.36 79 LEU A N 1
ATOM 592 C CA . LEU A 1 79 ? 4.150 56.395 2.533 1.00 5.51 79 LEU A CA 1
ATOM 593 C C . LEU A 1 79 ? 2.960 57.192 2.126 1.00 10.37 79 LEU A C 1
ATOM 594 O O . LEU A 1 79 ? 2.061 57.416 2.986 1.00 17.86 79 LEU A O 1
ATOM 599 N N . LEU A 1 80 ? 2.926 57.701 0.913 1.00 6.12 80 LEU A N 1
ATOM 600 C CA . LEU A 1 80 ? 1.755 58.521 0.474 1.00 8.65 80 LEU A CA 1
ATOM 601 C C . LEU A 1 80 ? 1.177 57.932 -0.786 1.00 6.80 80 LEU A C 1
ATOM 602 O O . LEU A 1 80 ? 1.922 57.246 -1.510 1.00 9.65 80 LEU A O 1
ATOM 607 N N . PRO A 1 81 ? -0.110 58.156 -1.041 1.00 10.82 81 PRO A N 1
ATOM 608 C CA . PRO A 1 81 ? -0.726 57.629 -2.248 1.00 7.24 81 PRO A CA 1
ATOM 609 C C . PRO A 1 81 ? -0.051 58.157 -3.485 1.00 5.64 81 PRO A C 1
ATOM 610 O O . PRO A 1 81 ? 0.214 59.394 -3.567 1.00 6.45 81 PRO A O 1
ATOM 614 N N . GLY A 1 82 ? 0.175 57.294 -4.441 1.00 6.39 82 GLY A N 1
ATOM 615 C CA . GLY A 1 82 ? 0.765 57.702 -5.716 1.00 5.62 82 GLY A CA 1
ATOM 616 C C . GLY A 1 82 ? 2.247 57.763 -5.825 1.00 7.02 82 GLY A C 1
ATOM 617 O O . GLY A 1 82 ? 2.725 58.144 -6.928 1.00 12.39 82 GLY A O 1
ATOM 618 N N . VAL A 1 83 ? 2.993 57.435 -4.787 1.00 7.49 83 VAL A N 1
ATOM 619 C CA . VAL A 1 83 ? 4.454 57.428 -4.888 1.00 9.74 83 VAL A CA 1
ATOM 620 C C . VAL A 1 83 ? 4.883 56.015 -5.275 1.00 10.73 83 VAL A C 1
ATOM 621 O O . VAL A 1 83 ? 4.145 55.054 -5.022 1.00 12.64 83 VAL A O 1
ATOM 625 N N . VAL A 1 84 ? 6.041 55.947 -5.946 1.00 6.99 84 VAL A N 1
ATOM 626 C CA . VAL A 1 84 ? 6.602 54.677 -6.389 1.00 5.76 84 VAL A CA 1
ATOM 627 C C . VAL A 1 84 ? 7.714 54.232 -5.485 1.00 6.63 84 VAL A C 1
ATOM 628 O O . VAL A 1 84 ? 8.590 55.067 -5.191 1.00 13.09 84 VAL A O 1
ATOM 632 N N . VAL A 1 85 ? 7.712 52.981 -5.019 1.00 9.20 85 VAL A N 1
ATOM 633 C CA . VAL A 1 85 ? 8.853 52.621 -4.117 1.00 4.19 85 VAL A CA 1
ATOM 634 C C . VAL A 1 85 ? 9.344 51.274 -4.541 1.00 2.16 85 VAL A C 1
ATOM 635 O O . VAL A 1 85 ? 8.552 50.472 -5.069 1.00 8.96 85 VAL A O 1
ATOM 639 N N . GLU A 1 86 ? 10.612 51.006 -4.426 1.00 4.93 86 GLU A N 1
ATOM 640 C CA . GLU A 1 86 ? 11.213 49.702 -4.716 1.00 5.98 86 GLU A CA 1
ATOM 641 C C . GLU A 1 86 ? 10.995 48.903 -3.421 1.00 5.26 86 GLU A C 1
ATOM 642 O O . GLU A 1 86 ? 11.342 49.313 -2.304 1.00 11.87 86 GLU A O 1
ATOM 648 N N . VAL A 1 87 ? 10.425 47.763 -3.704 1.00 9.82 87 VAL A N 1
ATOM 649 C CA . VAL A 1 87 ? 10.016 46.839 -2.648 1.00 3.38 87 VAL A CA 1
ATOM 650 C C . VAL A 1 87 ? 10.705 45.512 -2.836 1.00 10.04 87 VAL A C 1
ATOM 651 O O . VAL A 1 87 ? 10.689 44.965 -3.927 1.00 13.02 87 VAL A O 1
ATOM 655 N N . ARG A 1 88 ? 11.255 45.008 -1.740 1.00 10.16 88 ARG A N 1
ATOM 656 C CA . ARG A 1 88 ? 11.840 43.676 -1.704 1.00 5.65 88 ARG A CA 1
ATOM 657 C C . ARG A 1 88 ? 10.787 42.654 -1.301 1.00 2.98 88 ARG A C 1
ATOM 658 O O . ARG A 1 88 ? 10.232 42.632 -0.195 1.00 14.06 88 ARG A O 1
ATOM 666 N N . VAL A 1 89 ? 10.541 41.688 -2.223 1.00 12.09 89 VAL A N 1
ATOM 667 C CA . VAL A 1 89 ? 9.581 40.587 -2.034 1.00 9.35 89 VAL A CA 1
ATOM 668 C C . VAL A 1 89 ? 10.043 39.506 -1.079 1.00 9.10 89 VAL A C 1
ATOM 669 O O . VAL A 1 89 ? 11.016 38.789 -1.373 1.00 20.19 89 VAL A O 1
ATOM 673 N N . VAL A 1 90 ? 9.288 39.303 -0.012 1.00 11.22 90 VAL A N 1
ATOM 674 C CA . VAL A 1 90 ? 9.721 38.241 0.936 1.00 8.55 90 VAL A CA 1
ATOM 675 C C . VAL A 1 90 ? 8.679 37.187 1.178 1.00 10.61 90 VAL A C 1
ATOM 676 O O . VAL A 1 90 ? 9.004 36.201 1.877 1.00 16.41 90 VAL A O 1
ATOM 680 N N . GLY A 1 91 ? 7.462 37.273 0.647 1.00 10.34 91 GLY A N 1
ATOM 681 C CA . GLY A 1 91 ? 6.409 36.310 0.905 1.00 7.93 91 GLY A CA 1
ATOM 682 C C . GLY A 1 91 ? 5.072 36.531 0.243 1.00 8.07 91 GLY A C 1
ATOM 683 O O . GLY A 1 91 ? 4.902 37.476 -0.511 1.00 10.12 91 GLY A O 1
ATOM 684 N N . LEU A 1 92 ? 4.074 35.663 0.470 1.00 9.95 92 LEU A N 1
ATOM 685 C CA . LEU A 1 92 ? 2.741 35.775 -0.102 1.00 11.77 92 LEU A CA 1
ATOM 686 C C . LEU A 1 92 ? 1.705 35.539 1.010 1.00 13.95 92 LEU A C 1
ATOM 687 O O . LEU A 1 92 ? 1.927 34.733 1.903 1.00 16.38 92 LEU A O 1
ATOM 692 N N . LEU A 1 93 ? 0.602 36.231 0.828 1.00 17.67 93 LEU A N 1
ATOM 693 C CA . LEU A 1 93 ? -0.550 36.044 1.692 1.00 14.25 93 LEU A CA 1
ATOM 694 C C . LEU A 1 93 ? -1.634 35.535 0.715 1.00 11.97 93 LEU A C 1
ATOM 695 O O . LEU A 1 93 ? -1.991 36.199 -0.252 1.00 12.02 93 LEU A O 1
ATOM 700 N N . LEU A 1 94 ? -2.063 34.314 0.988 1.00 19.83 94 LEU A N 1
ATOM 701 C CA . LEU A 1 94 ? -3.124 33.682 0.171 1.00 12.47 94 LEU A CA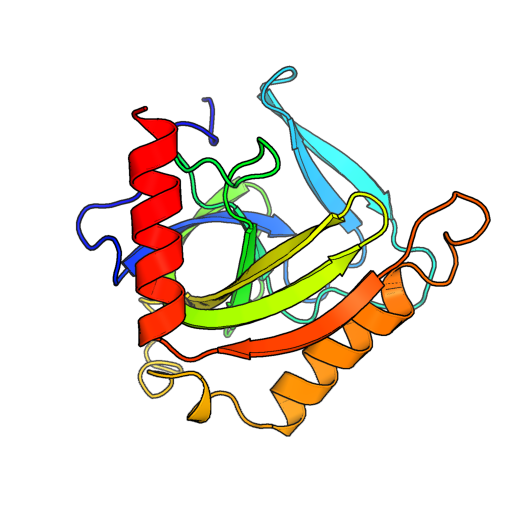 1
ATOM 702 C C . LEU A 1 94 ? -4.451 33.941 0.867 1.00 15.60 94 LEU A C 1
ATOM 703 O O . LEU A 1 94 ? -4.517 33.786 2.101 1.00 15.44 94 LEU A O 1
ATOM 708 N N . MET A 1 95 ? -5.463 34.296 0.097 1.00 16.50 95 MET A N 1
ATOM 709 C CA . MET A 1 95 ? -6.807 34.518 0.654 1.00 19.06 95 MET A CA 1
ATOM 710 C C . MET A 1 95 ? -7.884 34.275 -0.387 1.00 23.52 95 MET A C 1
ATOM 711 O O . MET A 1 95 ? -7.608 34.224 -1.607 1.00 23.17 95 MET A O 1
ATOM 716 N N . GLU A 1 96 ? -9.100 34.086 0.084 1.00 27.16 96 GLU A N 1
ATOM 71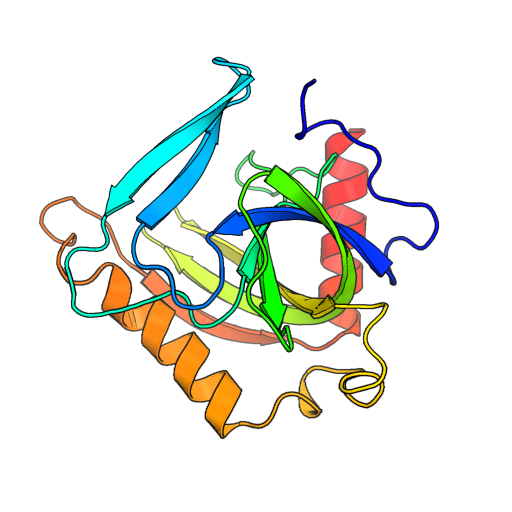7 C CA . GLU A 1 96 ? -10.277 33.865 -0.780 1.00 31.34 96 GLU A CA 1
ATOM 718 C C . GLU A 1 96 ? -11.208 35.042 -0.428 1.00 33.85 96 GLU A C 1
ATOM 719 O O . GLU A 1 96 ? -11.415 35.231 0.778 1.00 32.17 96 GLU A O 1
ATOM 725 N N . ASP A 1 97 ? -11.659 35.744 -1.426 1.00 38.21 97 ASP A N 1
ATOM 726 C CA . ASP A 1 97 ? -12.569 36.882 -1.160 1.00 45.01 97 ASP A CA 1
ATOM 727 C C . ASP A 1 97 ? -13.813 36.658 -2.009 1.00 49.79 97 ASP A C 1
ATOM 728 O O . ASP A 1 97 ? -13.888 35.672 -2.763 1.00 44.96 97 ASP A O 1
ATOM 733 N N . GLU A 1 98 ? -14.789 37.512 -1.810 1.00 58.68 98 GLU A N 1
ATOM 734 C CA . GLU A 1 98 ? -16.080 37.460 -2.508 1.00 64.24 98 GLU A CA 1
ATOM 735 C C . GLU A 1 98 ? -15.896 36.970 -3.936 1.00 69.02 98 GLU A C 1
ATOM 736 O O . GLU A 1 98 ? -16.389 35.910 -4.330 1.00 74.33 98 GLU A O 1
ATOM 742 N N . LYS A 1 99 ? -15.152 37.782 -4.671 1.00 71.65 99 LYS A N 1
ATOM 743 C CA . LYS A 1 99 ? -14.789 37.621 -6.071 1.00 72.16 99 LYS A CA 1
ATOM 744 C C . LYS A 1 99 ? -14.092 36.313 -6.367 1.00 71.16 99 LYS A C 1
ATOM 745 O O . LYS A 1 99 ? -14.483 35.631 -7.334 1.00 74.95 99 LYS A O 1
ATOM 751 N N . GLY A 1 100 ? -13.130 35.910 -5.550 1.00 68.58 100 GLY A N 1
ATOM 752 C CA . GLY A 1 100 ? -12.436 34.634 -5.706 1.00 61.39 100 GLY A CA 1
ATOM 753 C C . GLY A 1 100 ? -11.177 34.479 -4.873 1.00 56.58 100 GLY A C 1
ATOM 754 O O . GLY A 1 100 ? -11.016 35.018 -3.771 1.00 60.28 100 GLY A O 1
ATOM 755 N N . GLY A 1 101 ? -10.289 33.671 -5.433 1.00 48.53 101 GLY A N 1
ATOM 756 C CA . GLY A 1 101 ? -8.969 33.389 -4.857 1.00 44.37 101 GLY A CA 1
ATOM 757 C C . GLY A 1 101 ? -8.161 34.689 -5.035 1.00 42.26 101 GLY A C 1
ATOM 758 O O . GLY A 1 101 ? -8.573 35.550 -5.826 1.00 46.46 101 GLY A O 1
ATOM 759 N N . ASP A 1 102 ? -7.078 34.765 -4.295 1.00 37.26 102 ASP A N 1
ATOM 760 C CA . ASP A 1 102 ? -6.224 35.975 -4.358 1.00 32.39 102 ASP A CA 1
ATOM 761 C C . ASP A 1 102 ? -4.951 35.704 -3.574 1.00 27.89 102 ASP A C 1
ATOM 762 O O . ASP A 1 102 ? -4.980 34.848 -2.677 1.00 34.91 102 ASP A O 1
ATOM 767 N N . ALA A 1 103 ? -3.875 36.336 -3.966 1.00 20.87 103 ALA A N 1
ATOM 768 C CA . ALA A 1 103 ? -2.576 36.204 -3.317 1.00 18.38 103 ALA A CA 1
ATOM 769 C C . ALA A 1 103 ? -2.032 37.633 -3.265 1.00 18.60 103 ALA A C 1
ATOM 770 O O . ALA A 1 103 ? -2.104 38.225 -4.351 1.00 20.72 103 ALA A O 1
ATOM 772 N N . LYS A 1 104 ? -1.607 38.069 -2.103 1.00 19.50 104 LYS A N 1
ATOM 773 C CA . LYS A 1 104 ? -1.017 39.447 -2.032 1.00 10.27 104 LYS A CA 1
ATOM 774 C C . LYS A 1 104 ? 0.454 39.275 -1.768 1.00 8.88 104 LYS A C 1
ATOM 775 O O . LYS A 1 104 ? 0.794 38.322 -1.060 1.00 16.09 104 LYS A O 1
ATOM 781 N N . VAL A 1 105 ? 1.294 40.134 -2.324 1.00 8.84 105 VAL A N 1
ATOM 782 C CA . VAL A 1 105 ? 2.756 40.059 -2.092 1.00 9.86 105 VAL A CA 1
ATOM 783 C C . VAL A 1 105 ? 3.075 40.764 -0.780 1.00 10.85 105 VAL A C 1
ATOM 784 O O . VAL A 1 105 ? 2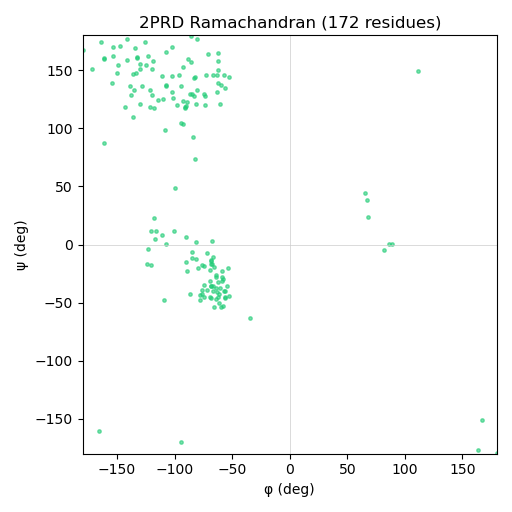.347 41.706 -0.438 1.00 12.21 105 VAL A O 1
ATOM 788 N N . ILE A 1 106 ? 4.004 40.295 0.012 1.00 7.36 106 ILE A N 1
ATOM 789 C CA . ILE A 1 106 ? 4.388 40.900 1.290 1.00 5.74 106 ILE A CA 1
ATOM 790 C C . ILE A 1 106 ? 5.784 41.457 0.978 1.00 10.34 106 ILE A C 1
ATOM 791 O O . ILE A 1 106 ? 6.613 40.700 0.461 1.00 11.44 106 ILE A O 1
ATOM 796 N N . GLY A 1 107 ? 6.010 42.762 1.222 1.00 6.19 107 GLY A N 1
ATOM 797 C CA . GLY A 1 107 ? 7.373 43.234 0.912 1.00 12.30 107 GLY A CA 1
ATOM 798 C C . GLY A 1 107 ? 7.847 44.232 1.954 1.00 9.52 107 GLY A C 1
ATOM 799 O O . GLY A 1 107 ? 7.093 44.525 2.875 1.00 10.17 107 GLY A O 1
ATOM 800 N N . VAL A 1 108 ? 9.095 44.656 1.789 1.00 10.33 108 VAL A N 1
ATOM 801 C CA . VAL A 1 108 ? 9.654 45.614 2.736 1.00 12.24 108 VAL A CA 1
ATOM 802 C C . VAL A 1 108 ? 10.259 46.724 1.877 1.00 14.24 108 VAL A C 1
ATOM 803 O O . VAL A 1 108 ? 10.672 46.352 0.805 1.00 16.06 108 VAL A O 1
ATOM 807 N N . VAL A 1 109 ? 10.295 47.928 2.402 1.00 7.95 109 VAL A N 1
ATOM 808 C CA . VAL A 1 109 ? 10.946 49.021 1.669 1.00 7.59 109 VAL A CA 1
ATOM 809 C C . VAL A 1 109 ? 12.399 48.590 1.504 1.00 8.25 109 VAL A C 1
ATOM 810 O O . VAL A 1 109 ? 13.081 48.375 2.507 1.00 10.64 109 VAL A O 1
ATOM 814 N N . ALA A 1 110 ? 12.840 48.485 0.256 1.00 7.89 110 ALA A N 1
ATOM 815 C CA . ALA A 1 110 ? 14.164 48.016 -0.092 1.00 7.76 110 ALA A CA 1
ATOM 816 C C . ALA A 1 110 ? 15.279 48.942 0.355 1.00 14.40 110 ALA A C 1
ATOM 817 O O . ALA A 1 110 ? 16.378 48.499 0.715 1.00 11.98 110 ALA A O 1
ATOM 819 N N . GLU A 1 111 ? 15.015 50.232 0.311 1.00 11.42 111 GLU A N 1
ATOM 820 C CA . GLU A 1 111 ? 16.049 51.221 0.688 1.00 12.60 111 GLU A CA 1
ATOM 821 C C . GLU A 1 111 ? 15.883 51.749 2.087 1.00 11.82 111 GLU A C 1
ATOM 822 O O . GLU A 1 111 ? 15.933 52.959 2.226 1.00 10.86 111 GLU A O 1
ATOM 828 N N . ASP A 1 112 ? 15.702 50.912 3.079 1.00 14.80 112 ASP A N 1
ATOM 829 C CA . ASP A 1 112 ? 15.582 51.346 4.487 1.00 9.29 112 ASP A CA 1
ATOM 830 C C . ASP A 1 112 ? 16.456 50.327 5.233 1.00 13.83 112 ASP A C 1
ATOM 831 O O . ASP A 1 112 ? 16.043 49.169 5.191 1.00 14.03 112 ASP A O 1
ATOM 836 N N . GLN A 1 113 ? 17.594 50.778 5.736 1.00 12.92 113 GLN A N 1
ATOM 837 C CA . GLN A 1 113 ? 18.514 49.914 6.480 1.00 10.78 113 GLN A CA 1
ATOM 838 C C . GLN A 1 113 ? 17.926 49.278 7.707 1.00 11.38 113 GLN A C 1
ATOM 839 O O . GLN A 1 113 ? 18.430 48.220 8.149 1.00 10.49 113 GLN A O 1
ATOM 845 N N . ARG A 1 114 ? 16.870 49.877 8.258 1.00 8.05 114 ARG A N 1
ATOM 846 C CA . ARG A 1 114 ? 16.240 49.288 9.446 1.00 9.26 114 ARG A CA 1
ATOM 847 C C . ARG A 1 114 ? 15.546 47.990 9.105 1.00 12.30 114 ARG A C 1
ATOM 848 O O . ARG A 1 114 ? 15.167 47.269 10.068 1.00 16.64 114 ARG A O 1
ATOM 856 N N . LEU A 1 115 ? 15.367 47.712 7.812 1.00 13.85 115 LEU A N 1
ATOM 857 C CA . LEU A 1 115 ? 14.621 46.476 7.464 1.00 11.23 115 LEU A CA 1
ATOM 858 C C . LEU A 1 115 ? 15.423 45.446 6.710 1.00 14.09 115 LEU A C 1
ATOM 859 O O . LEU A 1 115 ? 14.843 44.435 6.250 1.00 17.20 115 LEU A O 1
ATOM 864 N N . ASP A 1 116 ? 16.704 45.717 6.538 1.00 16.27 116 ASP A N 1
ATOM 865 C CA . ASP A 1 116 ? 17.606 44.852 5.775 1.00 9.67 116 ASP A CA 1
ATOM 866 C C . ASP A 1 116 ? 17.597 43.418 6.245 1.00 14.62 116 ASP A C 1
ATOM 867 O O . ASP A 1 116 ? 17.995 42.510 5.502 1.00 18.53 116 ASP A O 1
ATOM 872 N N . HIS A 1 117 ? 17.150 43.223 7.460 1.00 16.00 117 HIS A N 1
ATOM 873 C CA . HIS A 1 117 ? 17.095 41.905 8.088 1.00 14.32 117 HIS A CA 1
ATOM 874 C C . HIS A 1 117 ? 15.904 41.030 7.726 1.00 18.85 117 HIS A C 1
ATOM 875 O O . HIS A 1 117 ? 15.895 39.814 8.023 1.00 16.89 117 HIS A O 1
ATOM 882 N N . ILE A 1 118 ? 14.880 41.579 7.088 1.00 14.98 118 ILE A N 1
ATOM 883 C CA . ILE A 1 118 ? 13.685 40.868 6.637 1.00 12.98 118 ILE A CA 1
ATOM 884 C C . ILE A 1 118 ? 13.935 40.425 5.204 1.00 15.42 118 ILE A C 1
ATOM 885 O O . ILE A 1 118 ? 13.948 41.239 4.305 1.00 15.42 118 ILE A O 1
ATOM 890 N N . GLN A 1 119 ? 14.225 39.122 5.085 1.00 17.19 119 GLN A N 1
ATOM 891 C CA . GLN A 1 119 ? 14.590 38.555 3.798 1.00 10.82 119 GLN A CA 1
ATOM 892 C C . GLN A 1 119 ? 13.675 37.453 3.346 1.00 13.39 119 GLN A C 1
ATOM 893 O O . GLN A 1 119 ? 13.588 37.183 2.123 1.00 15.14 119 GLN A O 1
ATOM 899 N N . ASP A 1 120 ? 12.909 36.889 4.271 1.00 9.23 120 ASP A N 1
ATOM 900 C CA . ASP A 1 120 ? 11.967 35.815 3.896 1.00 8.14 120 ASP A CA 1
ATOM 901 C C . ASP A 1 120 ? 10.796 35.981 4.845 1.00 14.46 120 ASP A C 1
ATOM 902 O O . ASP A 1 120 ? 10.969 36.790 5.766 1.00 13.03 120 ASP A O 1
ATOM 907 N N . ILE A 1 121 ? 9.737 35.239 4.581 1.00 15.19 121 ILE A N 1
ATOM 908 C CA . ILE A 1 121 ? 8.504 35.362 5.372 1.00 14.91 121 ILE A CA 1
ATOM 909 C C . ILE A 1 121 ? 8.730 35.010 6.821 1.00 19.31 121 ILE A C 1
ATOM 910 O O . ILE A 1 121 ? 8.144 35.585 7.749 1.00 17.09 121 ILE A O 1
ATOM 915 N N . GLY A 1 122 ? 9.643 34.081 7.057 1.00 17.45 122 GLY A N 1
ATOM 916 C CA . GLY A 1 122 ? 9.935 33.617 8.425 1.00 10.18 122 GLY A CA 1
AT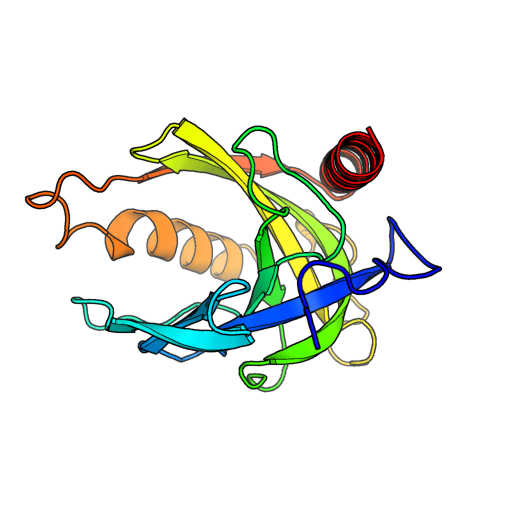OM 917 C C . GLY A 1 122 ? 10.569 34.727 9.232 1.00 12.10 122 GLY A C 1
ATOM 918 O O . GLY A 1 122 ? 10.740 34.562 10.441 1.00 19.20 122 GLY A O 1
ATOM 919 N N . ASP A 1 123 ? 10.966 35.798 8.604 1.00 11.61 123 ASP A N 1
ATOM 920 C CA . ASP A 1 123 ? 11.591 36.953 9.200 1.00 8.84 123 ASP A CA 1
ATOM 921 C C . ASP A 1 123 ? 10.502 37.969 9.610 1.00 13.30 123 ASP A C 1
ATOM 922 O O . ASP A 1 123 ? 10.851 38.880 10.358 1.00 19.40 123 ASP A O 1
ATOM 927 N N . VAL A 1 124 ? 9.294 37.867 9.150 1.00 12.15 124 VAL A N 1
ATOM 928 C CA . VAL A 1 124 ? 8.245 38.859 9.581 1.00 10.87 124 VAL A CA 1
ATOM 929 C C . VAL A 1 124 ? 7.808 38.314 10.909 1.00 17.61 124 VAL A C 1
ATOM 930 O O . VAL A 1 124 ? 7.426 37.119 10.920 1.00 22.02 124 VAL A O 1
ATOM 934 N N . PRO A 1 125 ? 7.934 39.069 11.993 1.00 14.97 125 PRO A N 1
ATOM 935 C CA . PRO A 1 125 ? 7.595 38.557 13.320 1.00 14.14 125 PRO A CA 1
ATOM 936 C C . PRO A 1 125 ? 6.195 37.977 13.324 1.00 14.78 125 PRO A C 1
ATOM 937 O O . PRO A 1 125 ? 5.313 38.574 12.654 1.00 19.48 125 PRO A O 1
ATOM 941 N N . GLU A 1 126 ? 5.902 36.901 14.046 1.00 10.53 126 GLU A N 1
ATOM 942 C CA . GLU A 1 126 ? 4.508 36.431 14.013 1.00 17.58 126 GLU A CA 1
ATOM 943 C C . GLU A 1 126 ? 3.466 37.338 14.657 1.00 20.05 126 GLU A C 1
ATOM 944 O O . GLU A 1 126 ? 2.244 37.110 14.406 1.00 14.50 126 GLU A O 1
ATOM 950 N N . GLY A 1 127 ? 3.883 38.284 15.481 1.00 18.03 127 GLY A N 1
ATOM 951 C CA . GLY A 1 127 ? 2.914 39.210 16.105 1.00 12.94 127 GLY A CA 1
ATOM 952 C C . GLY A 1 127 ? 2.366 40.108 14.996 1.00 13.05 127 GLY A C 1
ATOM 953 O O . GLY A 1 127 ? 1.227 40.566 15.028 1.00 19.38 127 GLY A O 1
ATOM 954 N N . VAL A 1 128 ? 3.219 40.339 14.038 1.00 9.44 128 VAL A N 1
ATOM 955 C CA . VAL A 1 128 ? 2.919 41.139 12.851 1.00 11.91 128 VAL A CA 1
ATOM 956 C C . VAL A 1 128 ? 2.101 40.343 11.861 1.00 11.14 128 VAL A C 1
ATOM 957 O O . VAL A 1 128 ? 1.052 40.816 11.353 1.00 18.42 128 VAL A O 1
ATOM 961 N N . LYS A 1 129 ? 2.479 39.111 11.553 1.00 7.32 129 LYS A N 1
ATOM 962 C CA . LYS A 1 129 ? 1.676 38.287 10.680 1.00 1.16 129 LYS A CA 1
ATOM 963 C C . LYS A 1 129 ? 0.258 38.071 11.208 1.00 12.66 129 LYS A C 1
ATOM 964 O O . LYS A 1 129 ? -0.704 37.948 10.423 1.00 12.19 129 LYS A O 1
ATOM 970 N N . GLN A 1 130 ? 0.083 38.046 12.535 1.00 10.40 130 GLN A N 1
ATOM 971 C CA . GLN A 1 130 ? -1.267 37.804 13.090 1.00 9.36 130 GLN A CA 1
ATOM 972 C C . GLN A 1 130 ? -2.157 39.050 12.929 1.00 5.51 130 GLN A C 1
ATOM 973 O O . GLN A 1 130 ? -3.391 38.956 12.830 1.00 10.51 130 GLN A O 1
ATOM 979 N N . GLU A 1 131 ? -1.486 40.202 13.045 1.00 10.31 131 GLU A N 1
ATOM 980 C CA . GLU A 1 131 ? -2.143 41.501 12.898 1.00 7.35 131 GLU A CA 1
ATOM 981 C C . GLU A 1 131 ? -2.653 41.621 11.473 1.00 11.02 131 GLU A C 1
ATOM 982 O O . GLU A 1 131 ? -3.807 42.020 11.238 1.00 16.18 131 GLU A O 1
ATOM 988 N N . ILE A 1 132 ? -1.776 41.278 10.523 1.00 9.21 132 ILE A N 1
ATOM 989 C CA . ILE A 1 132 ? -2.169 41.328 9.083 1.00 6.80 132 ILE A CA 1
ATOM 990 C C . ILE A 1 132 ? -3.339 40.419 8.799 1.00 12.98 132 ILE A C 1
ATOM 991 O O . ILE A 1 132 ? -4.404 40.835 8.286 1.00 17.20 132 ILE A O 1
ATOM 996 N N . GLN A 1 133 ? -3.216 39.139 9.175 1.00 6.78 133 GLN A N 1
ATOM 997 C CA . GLN A 1 133 ? -4.316 38.227 8.943 1.00 9.21 133 GLN A CA 1
ATOM 998 C C . GLN A 1 133 ? -5.607 38.688 9.567 1.00 11.40 133 GLN A C 1
ATOM 999 O O . GLN A 1 133 ? -6.697 38.602 8.938 1.00 10.76 133 GLN A O 1
ATOM 1005 N N . HIS A 1 134 ? -5.503 39.129 10.834 1.00 13.80 134 HIS A N 1
ATOM 1006 C CA . HIS A 1 134 ? -6.765 39.535 11.531 1.00 13.63 134 HIS A CA 1
ATOM 1007 C C . HIS A 1 134 ? -7.367 40.730 10.831 1.00 14.86 134 HIS A C 1
ATOM 1008 O O . HIS A 1 134 ? -8.590 40.930 10.794 1.00 10.21 134 HIS A O 1
ATOM 1015 N N . PHE A 1 135 ? -6.549 41.556 10.173 1.00 15.72 135 PHE A N 1
ATOM 1016 C CA . PHE A 1 135 ? -7.068 42.741 9.466 1.00 9.10 135 PHE A CA 1
ATOM 1017 C C . PHE A 1 135 ? -7.946 42.332 8.313 1.00 10.49 135 PHE A C 1
ATOM 1018 O O . PHE A 1 135 ? -9.123 42.736 8.174 1.00 13.08 135 PHE A O 1
ATOM 1026 N N . PHE A 1 136 ? -7.358 41.473 7.473 1.00 12.13 136 PHE A N 1
ATOM 1027 C CA . PHE A 1 136 ? -8.062 40.969 6.292 1.00 11.35 136 PHE A CA 1
ATOM 1028 C C . PHE A 1 136 ? -9.263 40.147 6.693 1.00 12.57 136 PHE A C 1
ATOM 1029 O O . PHE A 1 136 ? -10.226 40.064 5.901 1.00 17.61 136 PHE A O 1
ATOM 1037 N N . GLU A 1 137 ? -9.313 39.527 7.874 1.00 13.59 137 GLU A N 1
ATOM 1038 C CA . GLU A 1 137 ? -10.506 38.744 8.242 1.00 2.32 137 GLU A CA 1
ATOM 1039 C C . GLU A 1 137 ? -11.627 39.533 8.845 1.00 10.64 137 GLU A C 1
ATOM 1040 O O . GLU A 1 137 ? -12.732 38.998 8.976 1.00 13.30 137 GLU A O 1
ATOM 1046 N N . THR A 1 138 ? -11.408 40.803 9.231 1.00 12.98 138 THR A N 1
ATOM 1047 C CA . THR A 1 138 ? -12.482 41.566 9.859 1.00 7.69 138 THR A CA 1
ATOM 1048 C C . THR A 1 138 ? -12.799 42.862 9.148 1.00 5.62 138 THR A C 1
ATOM 1049 O O . THR A 1 138 ? -13.875 43.440 9.416 1.00 15.13 138 THR A O 1
ATOM 1053 N N . TYR A 1 139 ? -11.923 43.332 8.293 1.00 10.02 139 TYR A N 1
ATOM 1054 C CA . TYR A 1 139 ? -12.107 44.661 7.683 1.00 6.83 139 TYR A CA 1
ATOM 1055 C C . TYR A 1 139 ? -13.273 44.834 6.766 1.00 12.13 139 TYR A C 1
ATOM 1056 O O . TYR A 1 139 ? -13.731 45.965 6.552 1.00 14.29 139 TYR A O 1
ATOM 1065 N N . LYS A 1 140 ? -13.793 43.703 6.271 1.00 17.14 140 LYS A N 1
ATOM 1066 C CA . LYS A 1 140 ? -14.942 43.750 5.369 1.00 13.02 140 LYS A CA 1
ATOM 1067 C C . LYS A 1 140 ? -16.190 43.189 6.031 1.00 15.28 140 LYS A C 1
ATOM 1068 O O . LYS A 1 140 ? -17.267 43.090 5.419 1.00 18.53 140 LYS A O 1
ATOM 1074 N N . ALA A 1 141 ? -16.048 42.925 7.331 1.00 17.49 141 ALA A N 1
ATOM 1075 C CA . ALA A 1 141 ? -17.111 42.411 8.172 1.00 15.35 141 ALA A CA 1
ATOM 1076 C C . ALA A 1 141 ? -18.316 43.320 8.165 1.00 15.92 141 ALA A C 1
ATOM 1077 O O . ALA A 1 141 ? -19.416 42.717 8.102 1.00 20.01 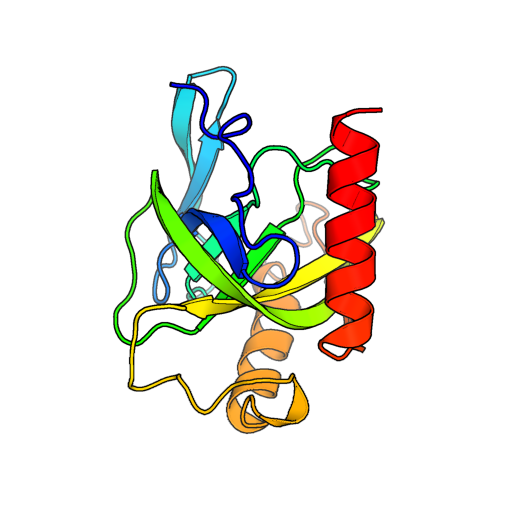141 ALA A O 1
ATOM 1079 N N . LEU A 1 142 ? -18.202 44.629 8.180 1.00 14.94 142 LEU A N 1
ATOM 1080 C CA . LEU A 1 142 ? -19.332 45.562 8.147 1.00 10.15 142 LEU A CA 1
ATOM 1081 C C . LEU A 1 142 ? -19.894 45.813 6.752 1.00 14.47 142 LEU A C 1
ATOM 1082 O O . LEU A 1 142 ? -20.850 46.578 6.536 1.00 18.55 142 LEU A O 1
ATOM 1087 N N . GLU A 1 143 ? -19.322 45.122 5.781 1.00 13.25 143 GLU A N 1
ATOM 1088 C CA . GLU A 1 143 ? -19.715 45.190 4.391 1.00 18.61 143 GLU A CA 1
ATOM 1089 C C . GLU A 1 143 ? -20.204 43.858 3.854 1.00 22.62 143 GLU A C 1
ATOM 1090 O O . GLU A 1 143 ? -20.174 43.641 2.641 1.00 25.88 143 GLU A O 1
ATOM 1096 N N . ALA A 1 144 ? -20.639 43.016 4.756 1.00 23.44 144 ALA A N 1
ATOM 1097 C CA . ALA A 1 144 ? -21.183 41.701 4.475 1.00 31.75 144 ALA A CA 1
ATOM 1098 C C . ALA A 1 144 ? -22.530 41.837 3.747 1.00 40.07 144 ALA A C 1
ATOM 1099 O O . ALA A 1 144 ? -22.796 41.140 2.765 1.00 47.86 144 ALA A O 1
ATOM 1101 N N . L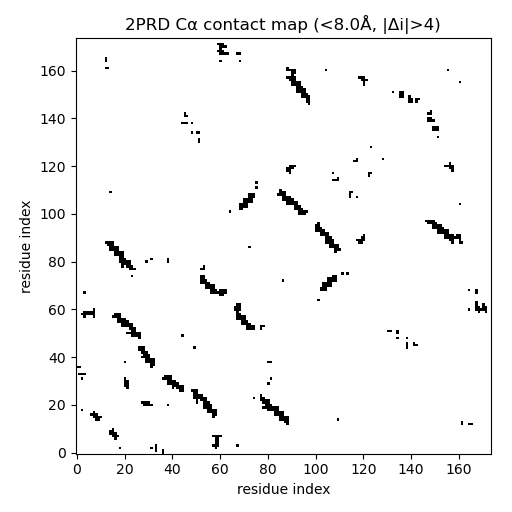YS A 1 145 ? -23.332 42.726 4.296 1.00 45.82 145 LYS A N 1
ATOM 1102 C CA . LYS A 1 145 ? -24.667 43.054 3.808 1.00 46.67 145 LYS A CA 1
ATOM 1103 C C . LYS A 1 145 ? -24.575 43.753 2.456 1.00 45.98 145 LYS A C 1
ATOM 1104 O O . LYS A 1 145 ? -25.590 44.201 1.914 1.00 49.09 145 LYS A O 1
ATOM 1110 N N . LYS A 1 146 ? -23.341 43.846 1.993 1.00 43.14 146 LYS A N 1
ATOM 1111 C CA . LYS A 1 146 ? -22.999 44.451 0.700 1.00 44.68 146 LYS A CA 1
ATOM 1112 C C . LYS A 1 146 ? -22.299 43.412 -0.175 1.00 46.05 146 LYS A C 1
ATOM 1113 O O . LYS A 1 146 ? -21.754 43.686 -1.246 1.00 48.85 146 LYS A O 1
ATOM 1119 N N . GLY A 1 147 ? -22.373 42.164 0.291 1.00 44.69 147 GLY A N 1
ATOM 1120 C CA . GLY A 1 147 ? -21.841 40.977 -0.302 1.00 40.70 147 GLY A CA 1
ATOM 1121 C C . GLY A 1 147 ? -20.336 40.833 -0.348 1.00 42.79 147 GLY A C 1
ATOM 1122 O O . GLY A 1 147 ? -19.866 40.083 -1.235 1.00 44.33 147 GLY A O 1
ATOM 1123 N N . LYS A 1 148 ? -19.597 41.509 0.535 1.00 35.13 148 LYS A N 1
ATOM 1124 C CA . LYS A 1 148 ? -18.132 41.378 0.563 1.00 26.08 148 LYS A CA 1
ATOM 1125 C C . LYS A 1 148 ? -17.735 40.353 1.619 1.00 26.77 148 LYS A C 1
ATOM 1126 O O . LYS A 1 148 ? -18.400 40.234 2.667 1.00 26.18 148 LYS A O 1
ATOM 1132 N N . TRP A 1 149 ? -16.664 39.615 1.324 1.00 30.56 149 TRP A N 1
ATOM 1133 C CA . TRP A 1 149 ? -16.189 38.622 2.299 1.00 30.87 149 TRP A CA 1
ATOM 1134 C C . TRP A 1 149 ? -14.745 38.246 1.994 1.00 30.97 149 TRP A C 1
ATOM 1135 O O . TRP A 1 149 ? -14.314 38.519 0.876 1.00 34.27 149 TRP A O 1
ATOM 1146 N N . VAL A 1 150 ? -14.101 37.707 3.028 1.00 31.28 150 VAL A N 1
ATOM 1147 C CA . VAL A 1 150 ? -12.703 37.310 2.953 1.00 30.75 150 VAL A CA 1
ATOM 1148 C C . VAL A 1 150 ? -12.291 36.217 3.923 1.00 26.79 150 VAL A C 1
ATOM 1149 O O . VAL A 1 150 ? -12.674 36.284 5.086 1.00 35.06 150 VAL A O 1
ATOM 1153 N N . LYS A 1 151 ? -11.479 35.282 3.445 1.00 29.49 151 LYS A N 1
ATOM 1154 C CA . LYS A 1 151 ? -10.922 34.233 4.275 1.00 26.27 151 LYS A CA 1
ATOM 1155 C C . LYS A 1 151 ? -9.436 34.073 3.966 1.00 23.30 151 LYS A C 1
ATOM 1156 O O . LYS A 1 151 ? -9.061 34.075 2.785 1.00 26.46 151 LYS A O 1
ATOM 1162 N N . VAL A 1 152 ? -8.655 34.012 5.012 1.00 17.81 152 VAL A N 1
ATOM 1163 C CA . VAL A 1 152 ? -7.204 33.909 4.846 1.00 25.38 152 VAL A CA 1
ATOM 1164 C C . VAL A 1 152 ? -6.846 32.419 4.849 1.00 31.93 152 VAL A C 1
ATOM 1165 O O . VAL A 1 152 ? -7.146 31.661 5.773 1.00 33.66 152 VAL A O 1
ATOM 1169 N N . THR A 1 153 ? -6.204 32.045 3.768 1.00 27.83 153 THR A N 1
ATOM 1170 C CA . THR A 1 153 ? -5.766 30.679 3.507 1.00 30.60 153 THR A CA 1
ATOM 1171 C C . THR A 1 153 ? -4.432 30.309 4.074 1.00 24.92 153 THR A C 1
ATOM 1172 O O . THR A 1 153 ? -4.324 29.215 4.637 1.00 34.86 153 THR A O 1
ATOM 1176 N N . GLY A 1 154 ? -3.412 31.147 4.004 1.00 23.94 154 GLY A N 1
ATOM 1177 C CA . GLY A 1 154 ? -2.108 30.775 4.558 1.00 17.13 154 GLY A CA 1
ATOM 1178 C C . GLY A 1 154 ? -1.034 31.699 4.003 1.00 15.04 154 GLY A C 1
ATOM 1179 O O . GLY A 1 154 ? -1.368 32.604 3.265 1.00 15.49 154 GLY A O 1
ATOM 1180 N N . TRP A 1 155 ? 0.198 31.434 4.376 1.00 10.63 155 TRP A N 1
ATOM 1181 C CA . TRP A 1 155 ? 1.349 32.225 3.975 1.00 14.30 155 TRP A CA 1
ATOM 1182 C C . TRP A 1 155 ? 2.344 31.368 3.190 1.00 14.17 155 TRP A C 1
ATOM 1183 O O . TRP A 1 155 ? 2.423 30.164 3.453 1.00 15.38 155 TRP A O 1
ATOM 1194 N N . ARG A 1 156 ? 3.048 32.066 2.308 1.00 10.90 156 ARG A N 1
ATOM 1195 C CA . ARG A 1 156 ? 4.054 31.421 1.463 1.00 9.25 156 ARG A CA 1
ATOM 1196 C C . ARG A 1 156 ? 5.341 32.209 1.538 1.00 14.04 156 ARG A C 1
ATOM 1197 O O . ARG A 1 156 ? 5.313 33.416 1.759 1.00 14.69 156 ARG A O 1
ATOM 1205 N N . ASP A 1 157 ? 6.446 31.535 1.276 1.00 14.72 157 ASP A N 1
ATOM 1206 C CA . ASP A 1 157 ? 7.782 32.118 1.407 1.00 6.46 157 ASP A CA 1
ATOM 1207 C C . ASP A 1 157 ? 8.260 32.870 0.214 1.00 9.13 157 ASP A C 1
ATOM 1208 O O . ASP A 1 157 ? 7.502 33.031 -0.741 1.00 14.81 157 ASP A O 1
ATOM 1213 N N . ARG A 1 158 ? 9.460 33.436 0.285 1.00 5.36 158 ARG A N 1
ATOM 1214 C CA . ARG A 1 158 ? 9.985 34.220 -0.804 1.00 6.37 158 ARG A CA 1
ATOM 1215 C C . ARG A 1 158 ? 10.073 33.422 -2.087 1.00 12.99 158 ARG A C 1
ATOM 1216 O O . ARG A 1 158 ? 9.993 34.063 -3.168 1.00 15.11 158 ARG A O 1
ATOM 1224 N N . LYS A 1 159 ? 10.239 32.110 -2.038 1.00 18.21 159 LYS A N 1
ATOM 1225 C CA . LYS A 1 159 ? 10.371 31.393 -3.345 1.00 19.05 159 LYS A CA 1
ATOM 1226 C C . LYS A 1 159 ? 9.058 31.338 -4.076 1.00 18.54 159 LYS A C 1
ATOM 1227 O O . LYS A 1 159 ? 9.085 31.475 -5.304 1.00 19.06 159 LYS A O 1
ATOM 1233 N N . ALA A 1 160 ? 7.970 31.128 -3.347 1.00 15.81 160 ALA A N 1
ATOM 1234 C CA . ALA A 1 160 ? 6.631 31.083 -3.922 1.00 13.16 160 ALA A CA 1
ATOM 1235 C C . ALA A 1 160 ? 6.210 32.417 -4.456 1.00 12.68 160 ALA A C 1
ATOM 1236 O O . ALA A 1 160 ? 5.590 32.546 -5.519 1.00 13.41 160 ALA A O 1
ATOM 1238 N N . ALA A 1 161 ? 6.532 33.498 -3.739 1.00 16.92 161 ALA A N 1
ATOM 1239 C CA . ALA A 1 161 ? 6.169 34.841 -4.139 1.00 5.78 161 ALA A CA 1
ATOM 1240 C C . ALA A 1 161 ? 6.814 35.215 -5.463 1.00 9.12 161 ALA A C 1
ATOM 1241 O O . ALA A 1 161 ? 6.153 35.863 -6.284 1.00 17.14 161 ALA A O 1
ATOM 1243 N N . LEU A 1 162 ? 8.101 34.895 -5.583 1.00 9.13 162 LEU A N 1
ATOM 1244 C CA . LEU A 1 162 ? 8.844 35.249 -6.795 1.00 10.21 162 LEU A CA 1
ATOM 1245 C C . LEU A 1 162 ? 8.241 34.589 -8.027 1.00 12.51 162 LEU A C 1
ATOM 1246 O O . LEU A 1 162 ? 8.165 35.184 -9.101 1.00 20.50 162 LEU A O 1
ATOM 1251 N N . GLU A 1 163 ? 7.795 33.376 -7.843 1.00 19.55 163 GLU A N 1
ATOM 1252 C CA . GLU A 1 163 ? 7.147 32.597 -8.899 1.00 15.07 163 GLU A CA 1
ATOM 1253 C C . GLU A 1 163 ? 5.863 33.284 -9.308 1.00 12.33 163 GLU A C 1
ATOM 1254 O O . GLU A 1 163 ? 5.547 33.278 -10.500 1.00 14.51 163 GLU A O 1
ATOM 1260 N N . GLU A 1 164 ? 5.140 33.856 -8.379 1.00 11.35 164 GLU A N 1
ATOM 1261 C CA . GLU A 1 164 ? 3.857 34.529 -8.711 1.00 11.43 164 GLU A CA 1
ATOM 1262 C C . GLU A 1 164 ? 4.170 35.861 -9.353 1.00 15.58 164 GLU A C 1
ATOM 1263 O O . GLU A 1 164 ? 3.515 36.320 -10.302 1.00 17.93 164 GLU A O 1
ATOM 1269 N N . VAL A 1 165 ? 5.206 36.500 -8.790 1.00 11.67 165 VAL A N 1
ATOM 1270 C CA . VAL A 1 165 ? 5.588 37.800 -9.438 1.00 9.25 165 VAL A CA 1
ATOM 1271 C C . VAL A 1 165 ? 5.919 37.581 -10.889 1.00 11.04 165 VAL A C 1
ATOM 1272 O O . VAL A 1 165 ? 5.423 38.269 -11.810 1.00 16.06 165 VAL A O 1
ATOM 1276 N N . ARG A 1 166 ? 6.821 36.631 -11.167 1.00 15.72 166 ARG A N 1
ATOM 1277 C CA . ARG A 1 166 ? 7.258 36.254 -12.505 1.00 13.36 166 ARG A CA 1
ATOM 1278 C C . ARG A 1 166 ? 6.076 35.920 -13.417 1.00 13.97 166 ARG A C 1
ATOM 1279 O O . ARG A 1 166 ? 6.068 36.264 -14.604 1.00 18.66 166 ARG A O 1
ATOM 1287 N N . ALA A 1 167 ? 5.122 35.163 -12.879 1.00 16.20 167 ALA A N 1
ATOM 1288 C CA . ALA A 1 167 ? 3.949 34.772 -13.662 1.00 12.68 167 ALA A CA 1
ATOM 1289 C C . ALA A 1 167 ? 3.047 35.942 -13.970 1.00 18.99 167 ALA A C 1
ATOM 1290 O O . ALA A 1 167 ? 2.512 35.967 -15.096 1.00 27.09 167 ALA A O 1
ATOM 1292 N N . CYS A 1 168 ? 2.883 36.913 -13.106 1.00 16.62 168 CYS A N 1
ATOM 1293 C CA . CYS A 1 168 ? 1.994 38.062 -13.379 1.00 5.86 168 CYS A CA 1
ATOM 1294 C C . CYS A 1 168 ? 2.720 39.030 -14.282 1.00 5.03 168 CYS A C 1
ATOM 1295 O O . CYS A 1 168 ? 2.075 39.835 -14.974 1.00 14.81 168 CYS A O 1
ATOM 1298 N N . ILE A 1 169 ? 4.028 38.876 -14.268 1.00 11.05 169 ILE A N 1
ATOM 1299 C CA . ILE A 1 169 ? 4.812 39.780 -15.175 1.00 16.89 169 ILE A CA 1
ATOM 1300 C C . ILE A 1 169 ? 4.635 39.285 -16.615 1.00 23.07 169 ILE A C 1
ATOM 1301 O O . ILE A 1 169 ? 4.378 40.050 -17.554 1.00 21.29 169 ILE A O 1
ATOM 1306 N N . ALA A 1 170 ? 4.754 37.971 -16.759 1.00 19.51 170 ALA A N 1
ATOM 1307 C CA . ALA A 1 170 ? 4.659 37.305 -18.056 1.00 13.47 170 ALA A CA 1
ATOM 1308 C C . ALA A 1 170 ? 3.298 37.548 -18.656 1.00 19.99 170 ALA A C 1
ATOM 1309 O O . ALA A 1 170 ? 3.173 37.949 -19.817 1.00 27.31 170 ALA A O 1
ATOM 1311 N N . ARG A 1 171 ? 2.313 37.269 -17.812 1.00 21.68 171 ARG A N 1
ATOM 1312 C CA . ARG A 1 171 ? 0.903 37.407 -18.179 1.00 18.06 171 ARG A CA 1
ATOM 1313 C C . ARG A 1 171 ? 0.562 38.790 -18.690 1.00 20.70 171 ARG A C 1
ATOM 1314 O O . ARG A 1 171 ? -0.256 38.875 -19.620 1.00 27.47 171 ARG A O 1
ATOM 1322 N N . TYR A 1 172 ? 1.181 39.832 -18.149 1.00 18.59 172 TYR A N 1
ATOM 1323 C CA . TYR A 1 172 ? 0.928 41.214 -18.552 1.00 18.61 172 TYR A CA 1
ATOM 1324 C C . TYR A 1 172 ? 1.425 41.475 -19.967 1.00 21.53 172 TYR A C 1
ATOM 1325 O O . TYR A 1 172 ? 0.763 42.215 -20.702 1.00 26.57 172 TYR A O 1
ATOM 1334 N N . LYS A 1 173 ? 2.536 40.846 -20.293 1.00 25.74 173 LYS A N 1
ATOM 1335 C CA . LYS A 1 173 ? 3.141 40.933 -21.628 1.00 25.53 173 LYS A CA 1
ATOM 1336 C C . LYS A 1 173 ? 2.224 40.200 -22.605 1.00 30.74 173 LYS A C 1
ATOM 1337 O O . LYS A 1 173 ? 1.922 40.655 -23.689 1.00 31.44 173 LYS A O 1
ATOM 1343 N N . GLY A 1 174 ? 1.822 39.047 -22.116 1.00 35.66 174 GLY A N 1
ATOM 1344 C CA . GLY A 1 174 ? 0.932 38.093 -22.719 1.00 47.43 174 GLY A CA 1
ATOM 1345 C C . GLY A 1 174 ? 1.062 37.746 -24.182 1.00 55.03 174 GLY A C 1
ATOM 1346 O O . GLY A 1 174 ? -0.045 37.623 -24.796 1.00 58.08 174 GLY A O 1
#

Solvent-accessible surface area: 8658 Å² total; per-residue (Å²): 129,58,30,62,63,44,92,22,19,155,119,28,14,86,27,1,48,1,0,0,13,0,17,64,46,22,24,58,22,59,57,16,29,51,141,120,38,46,57,88,77,55,37,89,11,63,17,120,49,107,2,17,0,0,15,0,8,0,0,16,3,55,16,147,92,50,83,17,2,36,0,1,0,20,15,47,150,71,43,122,40,26,56,64,21,58,0,32,1,0,0,9,0,35,6,84,23,47,183,28,52,40,17,13,0,0,0,0,20,19,136,16,161,147,20,72,118,9,82,37,19,68,59,1,76,123,51,49,31,116,88,0,58,117,10,3,69,49,17,22,65,98,16,64,164,153,51,49,126,24,133,10,77,18,53,108,58,67,131,33,0,18,107,43,0,112,41,0,26,53,81,95,157,112

Secondary structure (DSSP, 8-state):
--GGGS---TTTTTEEEEEEEE-TT--EEEEEETTTTEEEEEEE-SSS---SSEEEE-SS---TTSSPPEEEEE-SS---TT-EEEEEEEEEEEEEESS-EEEEEEEEETT-GGGTT--SGGGS-HHHHHHHHHHHHHTTGGGGGGT--EEEEEEE-HHHHHHHHHHHHHHHH-

Sequence (174 aa):
ANLKSLPVGDKAPEVVHMVIEVPRGSGNKYEYDPDLGAIKLDRVLPGAQFYPGDYGFIPSTLAEDGDPLDGLVLSTYPLLPGVVVEVRVVGLLLMEDEKGGDAKVIGVVAEDQRLDHIQDIGDVPEGVKQEIQHFFETYKALEAKKGKWVKVTGWRDRKAALEEVRACIARYKG

Nearest PDB structures (foldseek):
  2prd-assembly1_A  TM=1.006E+00  e=1.038E-37  Thermus thermophilus HB8
  1qez-assembly1_F  TM=9.750E-01  e=4.921E-23  Sulfolobus acidocaldarius
  3q5v-assembly1_A  TM=9.670E-01  e=2.585E-21  Thermococcus thioreducens
  3q46-assembly1_A  TM=9.604E-01  e=3.706E-21  Thermococcus thioreducens
  4z71-assembly1_B  TM=9.609E-01  e=6.361E-21  Mycobacterium tuberculosis H37Rv